Protein AF-A0A3D0V6K6-F1 (afdb_monomer_lite)

Sequence (94 aa):
PESEQETLKEHIASVLKMRLKDQAVSVRRNCAQMIQYAPESERTELIEMGLKDQDIVVRSTSVQIIEYAPESERTRLIEMGLKDQNISVRRNCA

pLDDT: mean 95.83, std 5.32, range [73.38, 98.81]

Foldseek 3Di:
DVVVLLVVLVVLLVVLVVQCPDPDPVSVLVSLLCLLSHDLVSSLVSLVSQCPDPDPSSNLSSLLCLVSHDPVCSVVSLVSQCPDPDPSSNVSSD

Structure (mmCIF, N/CA/C/O backbone):
data_AF-A0A3D0V6K6-F1
#
_entry.id   AF-A0A3D0V6K6-F1
#
loop_
_atom_site.group_PDB
_atom_site.id
_atom_site.type_symbol
_atom_site.label_atom_id
_atom_site.label_alt_id
_atom_site.label_comp_id
_atom_site.label_asym_id
_atom_site.label_entity_id
_atom_site.label_seq_id
_atom_site.pdbx_PDB_ins_code
_atom_site.Cartn_x
_atom_site.Cartn_y
_atom_site.Cartn_z
_atom_site.occupancy
_atom_site.B_iso_or_equiv
_atom_site.auth_seq_id
_atom_site.auth_comp_id
_atom_site.auth_asym_id
_atom_site.auth_atom_id
_atom_site.pdbx_PDB_model_num
ATOM 1 N N . PRO A 1 1 ? -24.562 2.912 16.220 1.00 79.12 1 PRO A N 1
ATOM 2 C CA . PRO A 1 1 ? -23.936 3.927 17.111 1.00 79.12 1 PRO A CA 1
ATOM 3 C C . PRO A 1 1 ? -22.468 4.184 16.743 1.00 79.12 1 PRO A C 1
ATOM 5 O O . PRO A 1 1 ? -21.914 3.394 15.989 1.00 79.12 1 PRO A O 1
ATOM 8 N N . GLU A 1 2 ? -21.834 5.244 17.257 1.00 79.12 2 GLU A N 1
ATOM 9 C CA . GLU A 1 2 ? -20.407 5.548 17.003 1.00 79.12 2 GLU A CA 1
ATOM 10 C C . GLU A 1 2 ? -19.486 4.346 17.304 1.00 79.12 2 GLU A C 1
ATOM 12 O O . GLU A 1 2 ? -18.610 4.013 16.512 1.00 79.12 2 GLU A O 1
ATOM 17 N N . SER A 1 3 ? -19.790 3.590 18.364 1.00 81.19 3 SER A N 1
ATOM 18 C CA . SER A 1 3 ? -19.089 2.351 18.734 1.00 81.19 3 SER A CA 1
ATOM 19 C C . SER A 1 3 ? -19.173 1.229 17.687 1.00 81.19 3 SER A C 1
ATOM 21 O O . SER A 1 3 ? -18.205 0.501 17.474 1.00 81.19 3 SER A O 1
ATOM 23 N N . GLU A 1 4 ? -20.310 1.081 17.006 1.00 83.94 4 GLU A N 1
ATOM 24 C CA . GLU A 1 4 ? -20.481 0.089 15.934 1.00 83.94 4 GLU A CA 1
ATOM 25 C C . GLU A 1 4 ? -19.714 0.492 14.671 1.00 83.94 4 GLU A C 1
ATOM 27 O O . GLU A 1 4 ? -19.176 -0.373 13.981 1.00 83.94 4 GLU A O 1
ATOM 32 N N . GLN A 1 5 ? -19.636 1.795 14.374 1.00 80.56 5 GLN A N 1
ATOM 33 C CA . GLN A 1 5 ? -18.861 2.291 13.235 1.00 80.56 5 GLN A CA 1
ATOM 34 C C . GLN A 1 5 ? -17.368 2.052 13.440 1.00 80.56 5 GLN A C 1
ATOM 36 O O . GLN A 1 5 ? -16.692 1.619 12.511 1.00 80.56 5 GLN A O 1
ATOM 41 N N . GLU A 1 6 ? -16.863 2.288 14.649 1.00 80.44 6 GLU A N 1
ATOM 42 C CA . GLU A 1 6 ? -15.450 2.071 14.949 1.00 80.44 6 GLU A CA 1
ATOM 43 C C . GLU A 1 6 ? -15.088 0.582 14.903 1.00 80.44 6 GLU A C 1
ATOM 45 O O . GLU A 1 6 ? -14.140 0.195 14.220 1.00 80.44 6 GLU A O 1
ATOM 50 N N . THR A 1 7 ? -15.943 -0.273 15.475 1.00 87.50 7 THR A N 1
ATOM 51 C CA . THR A 1 7 ? -15.804 -1.737 15.377 1.00 87.50 7 THR A CA 1
ATOM 52 C C . THR A 1 7 ? -15.782 -2.206 13.916 1.00 87.50 7 THR A C 1
ATOM 54 O O . THR A 1 7 ? -14.992 -3.073 13.536 1.00 87.50 7 THR A O 1
ATOM 57 N N . LEU A 1 8 ? -16.636 -1.627 13.063 1.00 88.44 8 LEU A N 1
ATOM 58 C CA . LEU A 1 8 ? -16.672 -1.961 11.641 1.00 88.44 8 LEU A CA 1
ATOM 59 C C . LEU A 1 8 ? -15.378 -1.552 10.927 1.00 88.44 8 LEU A C 1
ATOM 61 O O . LEU A 1 8 ? -14.867 -2.324 10.116 1.00 88.44 8 LEU A O 1
ATOM 65 N N . LYS A 1 9 ? -14.822 -0.375 11.227 1.00 85.50 9 LYS A N 1
ATOM 66 C CA . LYS A 1 9 ? -13.554 0.070 10.631 1.00 85.50 9 LYS A CA 1
ATOM 67 C C . LYS A 1 9 ? -12.379 -0.809 11.064 1.00 85.50 9 LYS A C 1
ATOM 69 O O . LYS A 1 9 ? -11.569 -1.188 10.219 1.00 85.50 9 LYS A O 1
ATOM 74 N N . GLU A 1 10 ? -12.299 -1.195 12.334 1.00 87.75 10 GLU A N 1
ATOM 75 C CA . GLU A 1 10 ? -11.281 -2.150 12.796 1.00 87.75 10 GLU A CA 1
ATOM 76 C C . GLU A 1 10 ? -11.399 -3.493 12.059 1.00 87.75 10 GLU A C 1
ATOM 78 O O . GLU A 1 10 ? -10.401 -4.067 11.608 1.00 87.75 10 GLU A O 1
ATOM 83 N N . HIS A 1 11 ? -12.632 -3.965 11.844 1.00 93.19 11 HIS A N 1
ATOM 84 C CA . HIS A 1 11 ? -12.875 -5.170 11.058 1.00 93.19 11 HIS A CA 1
ATOM 85 C C . HIS A 1 11 ? -12.421 -5.014 9.598 1.00 93.19 11 HIS A C 1
ATOM 87 O O . HIS A 1 11 ? -11.819 -5.938 9.046 1.00 93.19 11 HIS A O 1
ATOM 93 N N . ILE A 1 12 ? -12.640 -3.843 8.986 1.00 94.00 12 ILE A N 1
ATOM 94 C CA . ILE A 1 12 ? -12.146 -3.523 7.639 1.00 94.00 12 ILE A CA 1
ATOM 95 C C . ILE A 1 12 ? -10.622 -3.657 7.588 1.00 94.00 12 ILE A C 1
ATOM 97 O O . ILE A 1 12 ? -10.116 -4.355 6.711 1.00 94.00 12 ILE A O 1
ATOM 101 N N . ALA A 1 13 ? -9.884 -3.063 8.531 1.00 95.56 13 ALA A N 1
ATOM 102 C CA . ALA A 1 13 ? -8.422 -3.155 8.546 1.00 95.56 13 ALA A CA 1
ATOM 103 C C . ALA A 1 13 ? -7.935 -4.612 8.607 1.00 95.56 13 ALA A C 1
ATOM 105 O O . ALA A 1 13 ? -7.096 -5.025 7.805 1.00 95.56 13 ALA A O 1
ATOM 106 N N . SER A 1 14 ? -8.520 -5.412 9.501 1.00 96.81 14 SER A N 1
ATOM 107 C CA . SER A 1 14 ? -8.252 -6.851 9.632 1.00 96.81 14 SER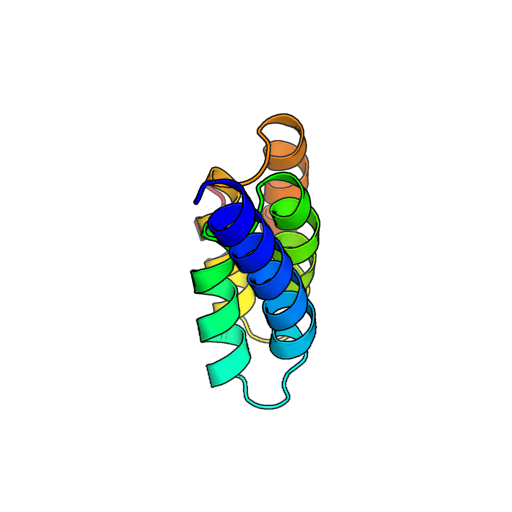 A CA 1
ATOM 108 C C . SER A 1 14 ? -8.464 -7.606 8.310 1.00 96.81 14 SER A C 1
ATOM 110 O O . SER A 1 14 ? -7.573 -8.325 7.837 1.00 96.81 14 SER A O 1
ATOM 112 N N . VAL A 1 15 ? -9.617 -7.396 7.666 1.00 97.75 15 VAL A N 1
ATOM 113 C CA . VAL A 1 15 ? -9.962 -8.044 6.395 1.00 97.75 15 VAL A CA 1
ATOM 114 C C . VAL A 1 15 ? -9.001 -7.612 5.291 1.00 97.75 15 VAL A C 1
ATOM 116 O O . VAL A 1 15 ? -8.537 -8.457 4.524 1.00 97.75 15 VAL A O 1
ATOM 119 N N . LEU A 1 16 ? -8.644 -6.329 5.220 1.00 98.25 16 LEU A N 1
ATOM 120 C CA . LEU A 1 16 ? -7.708 -5.821 4.220 1.00 98.25 16 LEU A CA 1
ATOM 121 C C . LEU A 1 16 ? -6.301 -6.403 4.401 1.00 98.25 16 LEU A C 1
ATOM 123 O O . LEU A 1 16 ? -5.726 -6.869 3.417 1.00 98.25 16 LEU A O 1
ATOM 127 N N . LYS A 1 17 ? -5.770 -6.484 5.631 1.00 98.31 17 LYS A N 1
ATOM 128 C CA . LYS A 1 17 ? -4.462 -7.121 5.902 1.00 98.31 17 LYS A CA 1
ATOM 129 C C . LYS A 1 17 ? -4.433 -8.583 5.452 1.00 98.31 17 LYS A C 1
ATOM 131 O O . LYS A 1 17 ? -3.421 -9.057 4.932 1.00 98.31 17 LYS A O 1
ATOM 136 N N . MET A 1 18 ? -5.540 -9.304 5.632 1.00 98.12 18 MET A N 1
ATOM 137 C CA . MET A 1 18 ? -5.666 -10.685 5.169 1.00 98.12 18 MET A CA 1
ATOM 138 C C . MET A 1 18 ? -5.746 -10.765 3.639 1.00 98.12 18 MET A C 1
ATOM 140 O O . MET A 1 18 ? -5.038 -11.554 3.016 1.00 98.12 18 MET A O 1
ATOM 144 N N . ARG A 1 19 ? -6.600 -9.947 3.018 1.00 98.25 19 ARG A N 1
ATOM 145 C CA . ARG A 1 19 ? -6.943 -10.056 1.593 1.00 98.25 19 ARG A CA 1
ATOM 146 C C . ARG A 1 19 ? -5.954 -9.381 0.649 1.00 98.25 19 ARG A C 1
ATOM 148 O O . ARG A 1 19 ? -5.854 -9.797 -0.499 1.00 98.25 19 ARG A O 1
ATOM 155 N N . LEU A 1 20 ? -5.123 -8.461 1.131 1.00 98.38 20 LEU A N 1
ATOM 156 C CA . LEU A 1 20 ? -3.930 -8.003 0.406 1.00 98.38 20 LEU A CA 1
ATOM 157 C C . LEU A 1 20 ? -2.864 -9.102 0.247 1.00 98.38 20 LEU A C 1
ATOM 159 O O . LEU A 1 20 ? -1.893 -8.905 -0.470 1.00 98.38 20 LEU A O 1
ATOM 163 N N . LYS A 1 21 ? -3.034 -10.271 0.875 1.00 97.88 21 LYS A N 1
ATOM 164 C CA . LYS A 1 21 ? -2.181 -11.456 0.678 1.00 97.88 21 LYS A CA 1
ATOM 165 C C . LYS A 1 21 ? -2.892 -12.569 -0.101 1.00 97.88 21 LYS A C 1
ATOM 167 O O . LYS A 1 21 ? -2.374 -13.680 -0.191 1.00 97.88 21 LYS A O 1
ATOM 172 N N . ASP A 1 22 ? -4.084 -12.297 -0.636 1.00 98.56 22 ASP A N 1
ATOM 173 C CA . ASP A 1 22 ? -4.880 -13.286 -1.362 1.00 98.56 22 ASP A CA 1
ATOM 174 C C . ASP A 1 22 ? -4.181 -13.714 -2.663 1.00 98.56 22 ASP A C 1
ATOM 176 O O . ASP A 1 22 ? -3.522 -12.916 -3.333 1.00 98.56 22 ASP A O 1
ATOM 180 N N . GLN A 1 23 ? -4.327 -14.982 -3.042 1.00 98.06 23 GLN A N 1
ATOM 181 C CA . GLN A 1 23 ? -3.732 -15.518 -4.269 1.00 98.06 23 GLN A CA 1
ATOM 182 C C . GLN A 1 23 ? -4.344 -14.867 -5.516 1.00 98.06 23 GLN A C 1
ATOM 184 O O . GLN A 1 23 ? -3.640 -14.587 -6.491 1.00 98.06 23 GLN A O 1
ATOM 189 N N . ALA A 1 24 ? -5.645 -14.568 -5.477 1.00 98.44 24 ALA A N 1
ATOM 190 C CA . ALA A 1 24 ? -6.334 -13.927 -6.581 1.00 98.44 24 ALA A CA 1
ATOM 191 C C . ALA A 1 24 ? -5.949 -12.445 -6.673 1.00 98.44 24 ALA A C 1
ATOM 193 O O . ALA A 1 24 ? -6.291 -11.624 -5.822 1.00 98.44 24 ALA A O 1
ATOM 194 N N . VAL A 1 25 ? -5.286 -12.074 -7.770 1.00 98.44 25 VAL A N 1
ATOM 195 C CA . VAL A 1 25 ? -4.884 -10.680 -8.019 1.00 98.44 25 VAL A CA 1
ATOM 196 C C . VAL A 1 25 ? -6.079 -9.722 -8.058 1.00 98.44 25 VAL A C 1
ATOM 198 O O . VAL A 1 25 ? -5.968 -8.584 -7.615 1.00 98.44 25 VAL A O 1
ATOM 201 N N . SER A 1 26 ? -7.242 -10.182 -8.528 1.00 98.44 26 SER A N 1
ATOM 202 C CA . SER A 1 26 ? -8.478 -9.394 -8.527 1.00 98.44 26 SER A CA 1
ATOM 203 C C . SER A 1 26 ? -8.918 -9.006 -7.114 1.00 98.44 26 SER A C 1
ATOM 205 O O . SER A 1 26 ? -9.330 -7.869 -6.901 1.00 98.44 26 SER A O 1
ATOM 207 N N . VAL A 1 27 ? -8.767 -9.910 -6.141 1.00 98.56 27 VAL A N 1
ATOM 208 C CA . VAL A 1 27 ? -9.054 -9.633 -4.727 1.00 98.56 27 VAL A CA 1
ATOM 209 C C . VAL A 1 27 ? -8.094 -8.575 -4.199 1.00 98.56 27 VAL A C 1
ATOM 211 O O . VAL A 1 27 ? -8.545 -7.573 -3.650 1.00 98.56 27 VAL A O 1
ATOM 214 N N . ARG A 1 28 ? -6.787 -8.732 -4.438 1.00 98.75 28 ARG A N 1
ATOM 215 C CA . ARG A 1 28 ? -5.781 -7.764 -3.970 1.00 98.75 28 ARG A CA 1
ATOM 216 C C . ARG A 1 28 ? -5.986 -6.369 -4.561 1.00 98.75 28 ARG A C 1
ATOM 218 O O . ARG A 1 28 ? -5.916 -5.386 -3.828 1.00 98.75 28 ARG A O 1
ATOM 225 N N . ARG A 1 29 ? -6.309 -6.275 -5.857 1.00 98.56 29 ARG A N 1
ATOM 226 C CA . ARG A 1 29 ? -6.628 -5.003 -6.535 1.00 98.56 29 ARG A CA 1
ATOM 227 C C . ARG A 1 29 ? -7.834 -4.311 -5.908 1.00 98.56 29 ARG A C 1
ATOM 229 O O . ARG A 1 29 ? -7.754 -3.127 -5.596 1.00 98.56 29 ARG A O 1
ATOM 236 N N . ASN A 1 30 ? -8.916 -5.054 -5.670 1.00 98.12 30 ASN A N 1
ATOM 237 C CA . ASN A 1 30 ? -10.098 -4.513 -5.000 1.00 98.12 30 ASN A CA 1
ATOM 238 C C . ASN A 1 30 ? -9.759 -4.052 -3.577 1.00 98.12 30 ASN A C 1
ATOM 240 O O . ASN A 1 30 ? -10.154 -2.965 -3.172 1.00 98.12 30 ASN A O 1
ATOM 244 N N . CYS A 1 31 ? -8.978 -4.832 -2.826 1.00 98.31 31 CYS A N 1
ATOM 245 C CA . CYS A 1 31 ? -8.560 -4.448 -1.481 1.00 98.31 31 CYS A CA 1
ATOM 246 C C . CYS A 1 31 ? -7.710 -3.177 -1.467 1.00 98.31 31 CYS A C 1
ATOM 248 O O . CYS A 1 31 ? -7.934 -2.335 -0.603 1.00 98.31 31 CYS A O 1
ATOM 250 N N . ALA A 1 32 ? -6.804 -2.989 -2.431 1.00 98.44 32 ALA A N 1
ATOM 251 C CA . ALA A 1 32 ? -6.002 -1.770 -2.534 1.00 98.44 32 ALA A CA 1
ATOM 252 C C . ALA A 1 32 ? -6.873 -0.508 -2.664 1.00 98.44 32 ALA A C 1
ATOM 254 O O . ALA A 1 32 ? -6.607 0.492 -2.005 1.00 98.44 32 ALA A O 1
ATOM 255 N N . GLN A 1 33 ? -7.963 -0.570 -3.436 1.00 97.62 33 GLN A N 1
ATOM 256 C CA . GLN A 1 33 ? -8.913 0.545 -3.585 1.00 97.62 33 GLN A CA 1
ATOM 257 C C . GLN A 1 33 ? -9.695 0.851 -2.298 1.00 97.62 33 GLN A C 1
ATOM 259 O O . GLN A 1 33 ? -10.169 1.972 -2.105 1.00 97.62 33 GLN A O 1
ATOM 264 N N . MET A 1 34 ? -9.854 -0.143 -1.422 1.00 97.50 34 MET A N 1
ATOM 265 C CA . MET A 1 34 ? -10.649 -0.031 -0.198 1.00 97.50 34 MET A CA 1
ATOM 266 C C . MET A 1 34 ? -9.856 0.494 1.005 1.00 97.50 34 MET A C 1
ATOM 268 O O . MET A 1 34 ? -10.463 0.829 2.020 1.00 97.50 34 MET A O 1
ATOM 272 N N . ILE A 1 35 ? -8.526 0.606 0.914 1.00 98.06 35 ILE A N 1
ATOM 273 C CA . ILE A 1 35 ? -7.672 1.048 2.032 1.00 98.06 35 ILE A CA 1
ATOM 274 C C . ILE A 1 35 ? -8.082 2.430 2.566 1.00 98.06 35 ILE A C 1
ATOM 276 O O . ILE A 1 35 ? -8.035 2.646 3.774 1.00 98.06 35 ILE A O 1
ATOM 280 N N . GLN A 1 36 ? -8.565 3.337 1.711 1.00 96.38 36 GLN A N 1
ATOM 281 C CA . GLN A 1 36 ? -9.061 4.660 2.125 1.00 96.38 36 GLN A CA 1
ATOM 282 C C . GLN A 1 36 ? -10.194 4.606 3.172 1.00 96.38 36 GLN A C 1
ATOM 284 O O . GLN A 1 36 ? -10.396 5.567 3.912 1.00 96.38 36 GLN A O 1
ATOM 289 N N . TYR A 1 37 ? -10.915 3.483 3.272 1.00 94.75 37 TYR A N 1
ATOM 290 C CA . TYR A 1 37 ? -12.007 3.286 4.229 1.00 94.75 37 TYR A CA 1
ATOM 291 C C . TYR A 1 37 ? -11.562 2.654 5.555 1.00 94.75 37 TYR A C 1
ATOM 293 O O . TYR A 1 37 ? -12.360 2.574 6.489 1.00 94.75 37 TYR A O 1
ATOM 301 N N . ALA A 1 38 ? -10.305 2.218 5.665 1.00 95.75 38 ALA A N 1
ATOM 302 C CA . ALA A 1 38 ? -9.741 1.746 6.926 1.00 95.75 38 ALA A CA 1
ATOM 303 C C . ALA A 1 38 ? -9.585 2.909 7.935 1.00 95.75 38 ALA A C 1
ATOM 305 O O . ALA A 1 38 ? -9.536 4.076 7.512 1.00 95.75 38 ALA A O 1
ATOM 306 N N . PRO A 1 39 ? -9.471 2.622 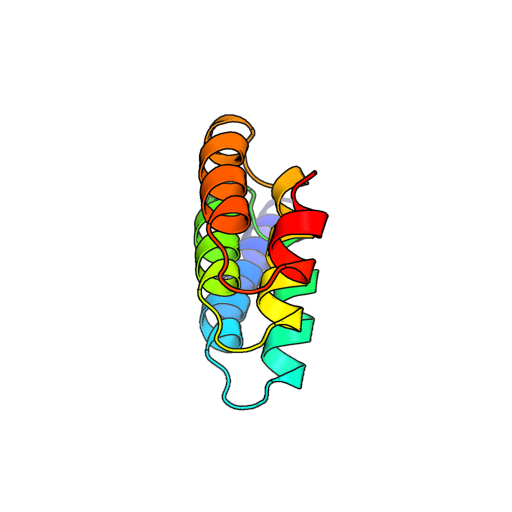9.249 1.00 95.56 39 PRO A N 1
ATOM 307 C CA . PRO A 1 39 ? -9.032 3.600 10.239 1.00 95.56 39 PRO A CA 1
ATOM 308 C C . PRO A 1 39 ? -7.739 4.272 9.785 1.00 95.56 39 PRO A C 1
ATOM 310 O O . PRO A 1 39 ? -6.849 3.610 9.255 1.00 95.56 39 PRO A O 1
ATOM 313 N N . GLU A 1 40 ? -7.621 5.581 9.993 1.00 95.31 40 GLU A N 1
ATOM 314 C CA . GLU A 1 40 ? -6.462 6.351 9.531 1.00 95.31 40 GLU A CA 1
ATOM 315 C C . GLU A 1 40 ? -5.134 5.806 10.085 1.00 95.31 40 GLU A C 1
ATOM 317 O O . GLU A 1 40 ? -4.158 5.711 9.342 1.00 95.31 40 GLU A O 1
ATOM 322 N N . SER A 1 41 ? -5.134 5.334 11.337 1.00 94.62 41 SER A N 1
ATOM 323 C CA . SER A 1 41 ? -3.989 4.690 11.996 1.00 94.62 41 SER A CA 1
ATOM 324 C C . SER A 1 41 ? -3.493 3.416 11.299 1.00 94.62 41 SER A C 1
ATOM 326 O O . SER A 1 41 ? -2.330 3.054 11.443 1.00 94.62 41 SER A O 1
ATOM 328 N N . GLU A 1 42 ? -4.348 2.745 10.527 1.00 97.75 42 GLU A N 1
ATOM 329 C CA . GLU A 1 42 ? -4.048 1.478 9.848 1.00 97.75 42 GLU A CA 1
ATOM 330 C C . GLU A 1 42 ? -3.609 1.683 8.389 1.00 97.75 42 GLU A C 1
ATOM 332 O O . GLU A 1 42 ? -3.013 0.794 7.773 1.00 97.75 42 GLU A O 1
ATOM 337 N N . ARG A 1 43 ? -3.901 2.854 7.805 1.00 98.31 43 ARG A N 1
ATOM 338 C CA . ARG A 1 43 ? -3.697 3.10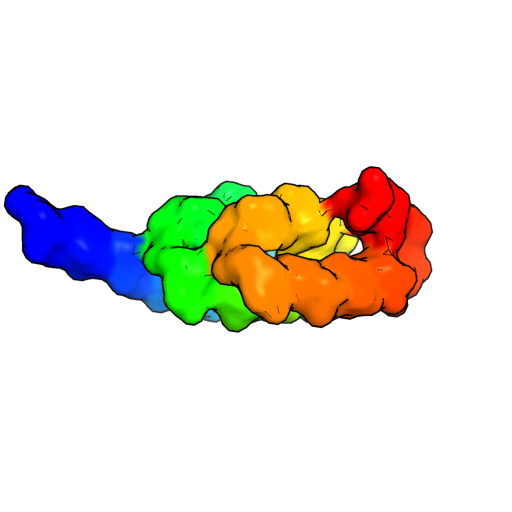6 6.370 1.00 98.31 43 ARG A CA 1
ATOM 339 C C . ARG A 1 43 ? -2.234 3.037 5.971 1.00 98.31 43 ARG A C 1
ATOM 341 O O . ARG A 1 43 ? -1.945 2.483 4.918 1.00 98.31 43 ARG A O 1
ATOM 348 N N . THR A 1 44 ? -1.315 3.534 6.797 1.00 98.69 44 THR A N 1
ATOM 349 C CA . THR A 1 44 ? 0.122 3.496 6.486 1.00 98.69 44 THR A CA 1
ATOM 350 C C . THR A 1 44 ? 0.608 2.066 6.262 1.00 98.69 44 THR A C 1
ATOM 352 O O . THR A 1 44 ? 1.205 1.782 5.227 1.00 98.69 44 THR A O 1
ATOM 355 N N . GLU A 1 45 ? 0.292 1.141 7.175 1.00 98.62 45 GLU A N 1
ATOM 356 C CA . GLU A 1 45 ? 0.686 -0.269 7.041 1.00 98.62 45 GLU A CA 1
ATOM 357 C C . GLU A 1 45 ? 0.053 -0.909 5.796 1.00 98.62 45 GLU A C 1
ATOM 359 O O . GLU A 1 45 ? 0.734 -1.575 5.016 1.00 98.62 45 GLU A O 1
ATOM 364 N N . LEU A 1 46 ? -1.242 -0.671 5.571 1.00 98.75 46 LEU A N 1
ATOM 365 C CA . LEU A 1 46 ? -1.969 -1.212 4.422 1.00 98.75 46 LEU A CA 1
ATOM 366 C C . LEU A 1 46 ? -1.423 -0.694 3.082 1.00 98.75 46 LEU A C 1
ATOM 368 O O . LEU A 1 46 ? -1.278 -1.469 2.132 1.00 98.75 46 LEU A O 1
ATOM 372 N N . ILE A 1 47 ? -1.092 0.597 3.001 1.00 98.81 47 ILE A N 1
ATOM 373 C CA . ILE A 1 47 ? -0.475 1.200 1.816 1.00 98.81 47 ILE A CA 1
ATOM 374 C C . ILE A 1 47 ? 0.905 0.589 1.592 1.00 98.81 47 ILE A C 1
ATOM 376 O O . ILE A 1 47 ? 1.206 0.185 0.472 1.00 98.81 47 ILE A O 1
ATOM 380 N N . GLU A 1 48 ? 1.729 0.448 2.634 1.00 98.81 48 GLU A N 1
ATOM 381 C CA . GLU A 1 48 ? 3.036 -0.201 2.505 1.00 98.81 48 GLU A CA 1
ATOM 382 C C . GLU A 1 48 ? 2.937 -1.640 1.994 1.00 98.81 48 GLU A C 1
ATOM 384 O O . GLU A 1 48 ? 3.772 -2.063 1.192 1.00 98.81 48 GLU A O 1
ATOM 389 N N . MET A 1 49 ? 1.940 -2.400 2.457 1.00 98.75 49 MET A N 1
ATOM 390 C CA . MET A 1 49 ? 1.685 -3.749 1.957 1.00 98.75 49 MET A CA 1
ATOM 391 C C . MET A 1 49 ? 1.377 -3.733 0.460 1.00 98.75 49 MET A C 1
ATOM 393 O O . MET A 1 49 ? 1.965 -4.510 -0.290 1.00 98.75 49 MET A O 1
ATOM 397 N N . GLY A 1 50 ? 0.497 -2.833 0.018 1.00 98.69 50 GLY A N 1
ATOM 398 C CA . GLY A 1 50 ? 0.140 -2.721 -1.392 1.00 98.69 50 GLY A CA 1
ATOM 399 C C . GLY A 1 50 ? 1.280 -2.196 -2.275 1.00 98.69 50 GLY A C 1
ATOM 400 O O . GLY A 1 50 ? 1.487 -2.720 -3.365 1.00 98.69 50 GLY A O 1
ATOM 401 N N . LEU A 1 51 ? 2.112 -1.267 -1.785 1.00 98.69 51 LEU A N 1
ATOM 402 C CA . LEU A 1 51 ? 3.330 -0.804 -2.474 1.00 98.69 51 LEU A CA 1
ATOM 403 C C . LEU A 1 51 ? 4.382 -1.914 -2.649 1.00 98.69 51 LEU A C 1
ATOM 405 O O . LEU A 1 51 ? 5.228 -1.822 -3.535 1.00 98.69 51 LEU A O 1
ATOM 409 N N . LYS A 1 52 ? 4.341 -2.967 -1.826 1.00 98.56 52 LYS A N 1
ATOM 410 C CA . LYS A 1 52 ? 5.228 -4.139 -1.917 1.00 98.56 52 LYS A CA 1
ATOM 411 C C . LYS A 1 52 ? 4.611 -5.296 -2.721 1.00 98.56 52 LYS A C 1
ATOM 413 O O . LYS A 1 52 ? 5.254 -6.337 -2.855 1.00 98.56 52 LYS A O 1
ATOM 418 N N . ASP A 1 53 ? 3.396 -5.147 -3.259 1.00 98.75 53 ASP A N 1
ATOM 419 C CA . ASP A 1 53 ? 2.729 -6.210 -4.023 1.00 98.75 53 ASP A CA 1
ATOM 420 C C . ASP A 1 53 ? 3.442 -6.489 -5.355 1.00 98.75 53 ASP A C 1
ATOM 422 O O . ASP A 1 53 ? 3.959 -5.601 -6.032 1.00 98.75 53 ASP A O 1
ATOM 426 N N . GLN A 1 54 ? 3.432 -7.747 -5.779 1.00 98.00 54 GLN A N 1
ATOM 427 C CA . GLN A 1 54 ? 3.983 -8.171 -7.066 1.00 98.00 54 GLN A CA 1
ATOM 428 C C . GLN A 1 54 ? 3.202 -7.617 -8.274 1.00 98.00 54 GLN A C 1
ATOM 430 O O . GLN A 1 54 ? 3.790 -7.370 -9.331 1.00 98.00 54 GLN A O 1
ATOM 435 N N . ASP A 1 55 ? 1.898 -7.376 -8.133 1.00 98.56 55 ASP A N 1
ATOM 436 C CA . ASP A 1 55 ? 1.044 -6.855 -9.196 1.00 98.56 55 ASP A CA 1
ATOM 437 C C . ASP A 1 55 ? 1.176 -5.335 -9.336 1.00 98.56 55 ASP A C 1
ATOM 439 O O . ASP A 1 55 ? 1.017 -4.572 -8.386 1.00 98.56 55 ASP A O 1
ATOM 443 N N . ILE A 1 56 ? 1.430 -4.889 -10.566 1.00 98.44 56 ILE A N 1
ATOM 444 C CA . ILE A 1 56 ? 1.606 -3.469 -10.886 1.00 98.44 56 ILE A CA 1
ATOM 445 C C . ILE A 1 56 ? 0.363 -2.634 -10.560 1.00 98.44 56 ILE A C 1
ATOM 447 O O . ILE A 1 56 ? 0.506 -1.502 -10.113 1.00 98.44 56 ILE A O 1
ATOM 451 N N . VAL A 1 57 ? -0.846 -3.170 -10.762 1.00 98.31 57 VAL A N 1
ATOM 452 C CA . VAL A 1 57 ? -2.080 -2.406 -10.538 1.00 98.31 57 VAL A CA 1
ATOM 453 C C . VAL A 1 57 ? -2.287 -2.189 -9.047 1.00 98.31 57 VAL A C 1
ATOM 455 O O . VAL A 1 57 ? -2.623 -1.078 -8.659 1.00 98.31 57 VAL A O 1
ATOM 458 N N . VAL A 1 58 ? -2.008 -3.199 -8.214 1.00 98.75 58 VAL A N 1
ATOM 459 C CA . VAL A 1 58 ? -2.021 -3.040 -6.752 1.00 98.75 58 VAL A CA 1
ATOM 460 C C . VAL A 1 58 ? -1.066 -1.924 -6.329 1.00 98.75 58 VAL A C 1
ATOM 462 O O . VAL A 1 58 ? -1.509 -0.979 -5.681 1.00 98.75 58 VAL A O 1
ATOM 465 N N . ARG A 1 59 ? 0.198 -1.954 -6.777 1.00 98.69 59 ARG A N 1
ATOM 466 C CA . ARG A 1 59 ? 1.176 -0.902 -6.441 1.00 98.69 59 ARG A CA 1
ATOM 467 C C . ARG A 1 59 ? 0.753 0.481 -6.939 1.00 98.69 59 ARG A C 1
ATOM 469 O O . ARG A 1 59 ? 0.819 1.448 -6.187 1.00 98.69 59 ARG A O 1
ATOM 476 N N . SER A 1 60 ? 0.277 0.582 -8.181 1.00 98.25 60 SER A N 1
ATOM 477 C CA . SER A 1 60 ? -0.224 1.836 -8.759 1.00 98.25 60 SER A CA 1
ATOM 478 C C . SER A 1 60 ? -1.415 2.401 -7.986 1.00 98.25 60 SER A C 1
ATOM 480 O O . SER A 1 60 ? -1.451 3.605 -7.749 1.00 98.25 60 SER A O 1
ATOM 482 N N . THR A 1 61 ? -2.370 1.560 -7.582 1.00 98.19 61 THR A N 1
ATOM 483 C CA . THR A 1 61 ? -3.499 1.978 -6.743 1.00 98.19 61 THR A CA 1
ATOM 484 C C . THR A 1 61 ? -3.020 2.403 -5.360 1.00 98.19 61 THR A C 1
ATOM 486 O O . THR A 1 61 ? -3.472 3.428 -4.863 1.00 98.19 61 THR A O 1
ATOM 489 N N . SER A 1 62 ? -2.069 1.682 -4.761 1.00 98.50 62 SER A N 1
ATOM 490 C CA . SER A 1 62 ? -1.493 2.036 -3.461 1.00 98.50 62 SER A CA 1
ATOM 491 C C . SER A 1 62 ? -0.785 3.385 -3.462 1.00 98.50 62 SER A C 1
ATOM 493 O O . SER A 1 62 ? -0.868 4.091 -2.467 1.00 98.50 62 SER A O 1
ATOM 495 N N . VAL A 1 63 ? -0.150 3.777 -4.570 1.00 98.31 63 VAL A N 1
ATOM 496 C CA . VAL A 1 63 ? 0.391 5.134 -4.730 1.00 98.31 63 VAL A CA 1
ATOM 497 C C . VAL A 1 63 ? -0.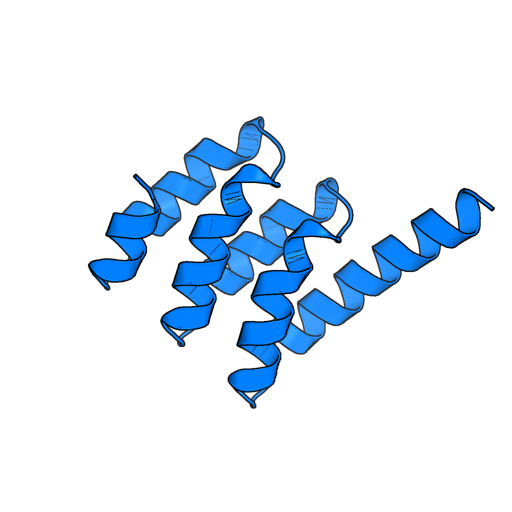723 6.185 -4.726 1.00 98.31 63 VAL A C 1
ATOM 499 O O . VAL A 1 63 ? -0.610 7.187 -4.028 1.00 98.31 63 VAL A O 1
ATOM 502 N N . GLN A 1 64 ? -1.807 5.954 -5.470 1.00 97.19 64 GLN A N 1
ATOM 503 C CA . GLN A 1 64 ? -2.904 6.923 -5.596 1.00 97.19 64 GLN A CA 1
ATOM 504 C C . GLN A 1 64 ? -3.579 7.217 -4.254 1.00 97.19 64 GLN A C 1
ATOM 506 O O . GLN A 1 64 ? -3.928 8.353 -3.972 1.00 97.19 64 GLN A O 1
ATOM 511 N N . ILE A 1 65 ? -3.712 6.211 -3.393 1.00 97.31 65 ILE A N 1
ATOM 512 C CA . ILE A 1 65 ? -4.366 6.373 -2.089 1.00 97.31 65 ILE A CA 1
ATOM 513 C C . ILE A 1 65 ? -3.451 6.947 -0.993 1.00 97.31 65 ILE A C 1
ATOM 515 O O . ILE A 1 65 ? -3.898 7.066 0.149 1.00 97.31 65 ILE A O 1
ATOM 519 N N . ILE A 1 66 ? -2.186 7.289 -1.287 1.00 98.25 66 ILE A N 1
ATOM 520 C CA . ILE A 1 66 ? -1.281 7.895 -0.291 1.00 98.25 66 ILE A CA 1
ATOM 521 C C . ILE A 1 66 ? -1.884 9.187 0.278 1.00 98.25 66 ILE A C 1
ATOM 523 O O . ILE A 1 66 ? -1.688 9.491 1.453 1.00 98.25 66 ILE A O 1
ATOM 527 N N . GLU A 1 67 ? -2.691 9.906 -0.506 1.00 96.94 67 GLU A N 1
ATOM 528 C CA . GLU A 1 67 ? -3.413 11.101 -0.055 1.00 96.94 67 GLU A CA 1
ATOM 529 C C . GLU A 1 67 ? -4.371 10.858 1.126 1.00 96.94 67 GLU A C 1
ATOM 531 O O . GLU A 1 67 ? -4.745 11.809 1.808 1.00 96.94 67 GLU A O 1
ATOM 536 N N . TYR A 1 68 ? -4.744 9.605 1.410 1.00 97.19 68 TYR A N 1
ATOM 537 C CA . TYR A 1 68 ? -5.597 9.235 2.544 1.00 97.19 68 TYR A CA 1
ATOM 538 C C . TYR A 1 68 ? -4.812 8.783 3.783 1.00 97.19 68 TYR A C 1
ATOM 540 O O . TYR A 1 68 ? -5.425 8.545 4.828 1.00 97.19 68 TYR A O 1
ATOM 548 N N . ALA A 1 69 ? -3.487 8.640 3.691 1.00 98.06 69 ALA A N 1
ATOM 549 C CA . ALA A 1 69 ? -2.628 8.315 4.829 1.00 98.06 69 ALA A CA 1
ATOM 550 C C . ALA A 1 69 ? -2.500 9.512 5.795 1.00 98.06 69 ALA A C 1
ATOM 552 O O . ALA A 1 69 ? -2.697 10.658 5.359 1.00 98.06 69 ALA A O 1
ATOM 553 N N . PRO A 1 70 ? -2.095 9.281 7.061 1.00 98.19 70 PRO A N 1
ATOM 554 C CA . PRO A 1 70 ? -1.649 10.354 7.945 1.00 98.19 70 PRO A CA 1
ATOM 555 C C . PRO A 1 70 ? -0.609 11.232 7.247 1.00 98.19 70 PRO A C 1
ATOM 557 O O . PRO A 1 70 ? 0.327 10.717 6.632 1.00 98.19 70 PRO A O 1
ATOM 560 N N . GLU A 1 71 ? -0.755 12.554 7.341 1.00 98.00 71 GLU A N 1
ATOM 561 C CA . GLU A 1 71 ? 0.108 13.514 6.636 1.00 98.00 71 GLU A CA 1
ATOM 562 C C . GLU A 1 71 ? 1.601 13.282 6.916 1.00 98.00 71 GLU A C 1
ATOM 564 O O . GLU A 1 71 ? 2.414 13.308 5.992 1.00 98.00 71 GLU A O 1
ATOM 569 N N . SER A 1 72 ? 1.943 12.945 8.165 1.00 98.00 72 SER A N 1
ATOM 570 C CA . SER A 1 72 ? 3.313 12.653 8.602 1.00 98.00 72 SER A CA 1
ATOM 571 C C . SER A 1 72 ? 3.965 11.467 7.883 1.00 98.00 72 SER A C 1
ATOM 573 O O . SER A 1 72 ? 5.189 11.402 7.811 1.00 98.00 72 SER A O 1
ATOM 575 N N . GLU A 1 73 ? 3.174 10.542 7.333 1.00 98.44 73 GLU A N 1
ATOM 576 C CA . GLU A 1 73 ? 3.667 9.330 6.668 1.00 98.44 73 GLU A CA 1
ATOM 577 C C . GLU A 1 73 ? 3.729 9.470 5.138 1.00 98.44 73 GLU A C 1
ATOM 579 O O . GLU A 1 73 ? 4.422 8.698 4.468 1.00 98.44 73 GLU A O 1
ATOM 584 N N . ARG A 1 74 ? 3.04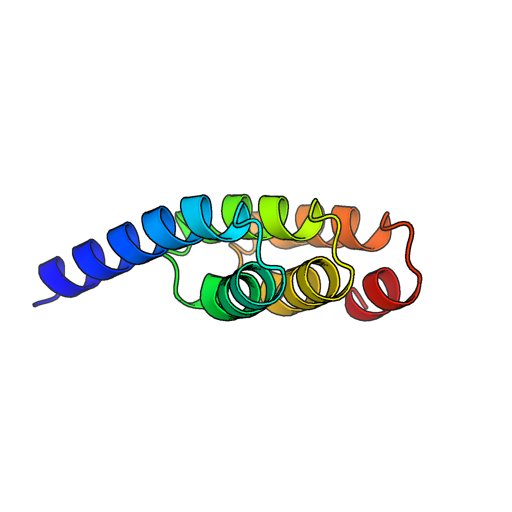4 10.465 4.553 1.00 98.12 74 ARG A N 1
ATOM 585 C C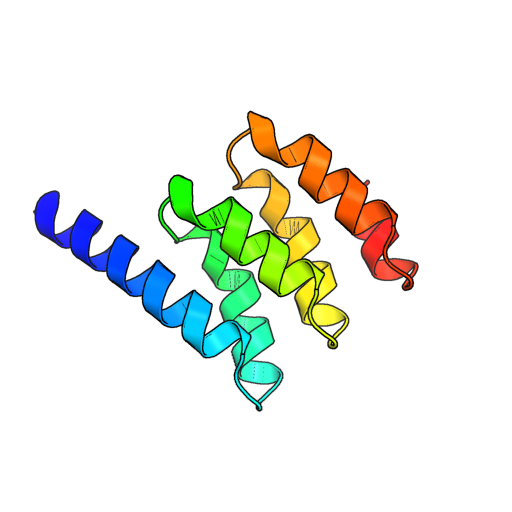A . ARG A 1 74 ? 2.887 10.589 3.090 1.00 98.12 74 ARG A CA 1
ATOM 586 C C . ARG A 1 74 ? 4.215 10.728 2.364 1.00 98.12 74 ARG A C 1
ATOM 588 O O . ARG A 1 74 ? 4.431 10.027 1.382 1.00 98.12 74 ARG A O 1
ATOM 595 N N . THR A 1 75 ? 5.123 11.570 2.859 1.00 98.25 75 THR A N 1
ATOM 596 C CA . THR A 1 75 ? 6.446 11.772 2.242 1.00 98.25 75 THR A CA 1
ATOM 597 C C . THR A 1 75 ? 7.210 10.455 2.117 1.00 98.25 75 THR A C 1
ATOM 599 O O . THR A 1 75 ? 7.702 10.127 1.040 1.00 98.25 75 THR A O 1
ATOM 602 N N . ARG A 1 76 ? 7.236 9.644 3.183 1.00 98.38 76 ARG A N 1
ATOM 603 C CA . ARG A 1 76 ? 7.892 8.329 3.182 1.00 98.38 76 ARG A CA 1
ATOM 604 C C . ARG A 1 76 ? 7.242 7.371 2.179 1.00 98.38 76 ARG A C 1
ATOM 606 O O . ARG A 1 76 ? 7.949 6.669 1.457 1.00 98.38 76 ARG A O 1
ATOM 613 N N . LEU A 1 77 ? 5.911 7.333 2.120 1.00 98.56 77 LEU A N 1
ATOM 614 C CA . LEU A 1 77 ? 5.178 6.474 1.182 1.00 98.56 77 LEU A CA 1
ATOM 615 C C . LEU A 1 77 ? 5.399 6.904 -0.280 1.00 98.56 77 LEU A C 1
ATOM 617 O O . LEU A 1 77 ? 5.589 6.051 -1.148 1.00 98.56 77 LEU A O 1
ATOM 621 N N . ILE A 1 78 ? 5.445 8.212 -0.550 1.00 98.56 78 ILE A N 1
ATOM 622 C CA . ILE A 1 78 ? 5.767 8.769 -1.874 1.00 98.56 78 ILE A CA 1
ATOM 623 C C . ILE A 1 78 ? 7.191 8.377 -2.272 1.00 98.56 78 ILE A C 1
ATOM 625 O O . ILE A 1 78 ? 7.403 7.888 -3.380 1.00 98.56 78 ILE A O 1
ATOM 629 N N . GLU A 1 79 ? 8.167 8.507 -1.369 1.00 98.44 79 GLU A N 1
ATOM 630 C CA . GLU A 1 79 ? 9.542 8.065 -1.624 1.00 98.44 79 GLU A CA 1
ATOM 631 C C . GLU A 1 79 ? 9.634 6.568 -1.944 1.00 98.44 79 GLU A C 1
ATOM 633 O O . GLU A 1 79 ? 10.440 6.170 -2.789 1.00 98.44 79 GLU A O 1
ATOM 638 N N . MET A 1 80 ? 8.825 5.728 -1.288 1.00 98.25 80 MET A N 1
ATOM 639 C CA . MET A 1 80 ? 8.732 4.304 -1.616 1.00 98.25 80 MET A CA 1
ATOM 640 C C . MET A 1 80 ? 8.188 4.092 -3.035 1.00 98.25 80 MET A C 1
ATOM 642 O O . MET A 1 80 ? 8.790 3.342 -3.802 1.00 98.25 80 MET A O 1
ATOM 646 N N . GLY A 1 81 ? 7.104 4.778 -3.409 1.00 98.12 81 GLY A N 1
ATOM 647 C CA . GLY A 1 81 ? 6.528 4.701 -4.756 1.00 98.12 81 GLY A CA 1
ATOM 648 C C . GLY A 1 81 ? 7.470 5.214 -5.856 1.00 98.12 81 GLY A C 1
ATOM 649 O O . GLY A 1 81 ? 7.600 4.589 -6.908 1.00 98.12 81 GLY A O 1
ATOM 650 N N . LEU A 1 82 ? 8.216 6.293 -5.600 1.00 98.38 82 LEU A N 1
ATOM 651 C CA . LEU A 1 82 ? 9.214 6.841 -6.529 1.00 98.38 82 LEU A CA 1
ATOM 652 C C . LEU A 1 82 ? 10.408 5.900 -6.759 1.00 98.38 82 LEU A C 1
ATOM 654 O O . LEU A 1 82 ? 11.094 6.018 -7.776 1.00 98.38 82 LEU A O 1
ATOM 658 N N . LYS A 1 83 ? 10.649 4.949 -5.849 1.00 97.81 83 LYS A N 1
ATOM 659 C CA . LYS A 1 83 ? 11.670 3.898 -5.984 1.00 97.81 83 LYS A CA 1
ATOM 660 C C . LYS A 1 83 ? 11.149 2.643 -6.698 1.00 97.81 83 LYS A C 1
ATOM 662 O O . LYS A 1 83 ? 11.920 1.701 -6.880 1.00 97.81 83 LYS A O 1
ATOM 667 N N . ASP A 1 84 ? 9.882 2.610 -7.125 1.00 98.44 84 ASP A N 1
ATOM 668 C CA . ASP A 1 84 ? 9.320 1.454 -7.827 1.00 98.44 84 ASP A CA 1
ATOM 669 C C . ASP A 1 84 ? 10.057 1.178 -9.145 1.00 98.44 84 ASP A C 1
ATOM 671 O O . ASP A 1 84 ? 10.390 2.083 -9.919 1.00 98.44 84 ASP A O 1
ATOM 675 N N . GLN A 1 85 ? 10.270 -0.102 -9.440 1.00 97.25 85 GLN A N 1
ATOM 676 C CA . GLN A 1 85 ? 10.897 -0.557 -10.680 1.00 97.25 85 GLN A CA 1
ATOM 677 C C . GLN A 1 85 ? 10.105 -0.152 -11.936 1.00 97.25 85 GLN A C 1
ATOM 679 O O . GLN A 1 85 ? 10.686 0.115 -12.991 1.00 97.25 85 GLN A O 1
ATOM 684 N N . ASN A 1 86 ? 8.780 -0.057 -11.839 1.00 98.06 86 ASN A N 1
ATOM 685 C CA . ASN A 1 86 ? 7.906 0.247 -12.955 1.00 98.06 86 ASN A CA 1
ATOM 686 C C . ASN A 1 86 ? 7.686 1.759 -13.120 1.00 98.06 86 ASN A C 1
ATOM 688 O O . ASN A 1 86 ? 7.249 2.454 -12.206 1.00 98.06 86 ASN A O 1
ATOM 692 N N . ILE A 1 87 ? 7.928 2.268 -14.331 1.00 96.94 87 ILE A N 1
ATOM 693 C CA . ILE A 1 87 ? 7.799 3.699 -14.635 1.00 96.94 87 ILE A CA 1
ATOM 694 C C . ILE A 1 87 ? 6.375 4.239 -14.461 1.00 96.94 87 ILE A C 1
ATOM 696 O O . ILE A 1 87 ? 6.217 5.392 -14.071 1.00 96.94 87 ILE A O 1
ATOM 700 N N . SER A 1 88 ? 5.348 3.430 -14.725 1.00 95.19 88 SER A N 1
ATOM 701 C CA . SER A 1 88 ? 3.953 3.842 -14.564 1.00 95.19 88 SER A CA 1
ATOM 702 C C . SER A 1 88 ? 3.592 4.021 -13.092 1.00 95.19 88 SER A C 1
ATOM 704 O O . SER A 1 88 ? 2.874 4.955 -12.764 1.00 95.19 88 SER A O 1
ATOM 706 N N . VAL A 1 89 ? 4.137 3.186 -12.199 1.00 97.69 89 VAL A N 1
ATOM 707 C CA . VAL A 1 89 ? 3.961 3.362 -10.747 1.00 97.69 89 VAL A CA 1
ATOM 708 C C . VAL A 1 89 ? 4.625 4.662 -10.297 1.00 97.69 89 VAL A C 1
ATOM 710 O O . VAL A 1 89 ? 3.965 5.485 -9.674 1.00 97.69 89 VAL A O 1
ATOM 713 N N . ARG A 1 90 ? 5.880 4.907 -10.706 1.00 97.88 90 ARG A N 1
ATOM 714 C CA . ARG A 1 90 ? 6.594 6.152 -10.366 1.00 97.88 90 ARG A CA 1
ATOM 715 C C . ARG A 1 90 ? 5.880 7.408 -10.865 1.00 97.88 90 ARG A C 1
ATOM 717 O O . ARG A 1 90 ? 5.866 8.417 -10.174 1.00 97.88 90 ARG A O 1
ATOM 724 N N . ARG A 1 91 ? 5.298 7.360 -12.069 1.00 95.19 91 ARG A N 1
ATOM 725 C CA . ARG A 1 91 ? 4.546 8.487 -12.650 1.00 95.19 91 ARG A CA 1
ATOM 726 C C . ARG A 1 91 ? 3.287 8.829 -11.864 1.00 95.19 91 ARG A C 1
ATOM 728 O O . ARG A 1 91 ? 2.912 9.989 -11.866 1.00 95.19 91 ARG A O 1
ATOM 735 N N . ASN A 1 92 ? 2.671 7.857 -11.195 1.00 94.00 92 ASN A N 1
ATOM 736 C CA . ASN A 1 92 ? 1.497 8.106 -10.361 1.00 94.00 92 ASN A CA 1
ATOM 737 C C . ASN A 1 92 ? 1.844 8.791 -9.026 1.00 94.00 92 ASN A C 1
ATOM 739 O O . ASN A 1 92 ? 0.929 9.171 -8.306 1.00 94.00 92 ASN A O 1
ATOM 743 N N . CYS A 1 93 ? 3.129 8.907 -8.667 1.00 88.50 93 CYS A N 1
ATOM 744 C CA . CYS A 1 93 ? 3.570 9.584 -7.444 1.00 88.50 93 CYS A CA 1
ATOM 745 C C . CYS A 1 93 ? 3.691 11.110 -7.589 1.00 88.50 93 CYS A C 1
ATOM 747 O O . CYS A 1 93 ? 3.919 11.775 -6.581 1.00 88.50 93 CYS A O 1
ATOM 749 N N . ALA A 1 94 ? 3.645 11.632 -8.819 1.00 73.38 94 ALA A N 1
ATOM 750 C CA . ALA A 1 94 ? 3.834 13.044 -9.158 1.00 73.38 94 ALA A CA 1
ATOM 751 C C . ALA A 1 94 ? 2.499 13.697 -9.524 1.00 73.38 94 ALA A C 1
ATOM 753 O O . ALA A 1 94 ? 2.341 14.891 -9.192 1.00 73.38 94 ALA A O 1
#

Radius of gyration: 13.03 Å; chains: 1; bounding box: 36×29×33 Å

Secondary structure (DSSP, 8-state):
-HHHHHHHHHHHHHHHHHHTT-S-HHHHHHHHHHGGGS-HHHHHHHHHHHHT-SSHHHHHHHHHGGGGS-HHHHHHHHHHHHT-SSHHHHHTT-